Protein AF-W1W0Z4-F1 (afdb_monomer_lite)

InterPro domains:
  IPR004720 Phosphotransferase system, sorbose subfamily IIB component [PF03830] (3-104)
  IPR004720 Phosphotransferase system, sorbose subfamily IIB component [PS51101] (1-115)
  IPR036667 Phosphotransferase system, sorbose subfamily IIB component superfamily [G3DSA:3.40.35.10] (1-109)
  IPR036667 Phosphotransferase system, sorbose subfamily IIB component superfamily [SSF52728] (1-104)

Radius of gyration: 13.73 Å; chains: 1; bounding box: 30×32×47 Å

Foldseek 3Di:
DAEQAAEADLVFQDDCVVVVVCVVSVFQEEEEEDDVCVPVPVSQVVNQVSDHPRHGYYYDYLVVVLVVQPDPVCVPGRYYYYYNDVVSVVVSVVSPDDDPDYYYDDHPVPPPPPD

Secondary structure (DSSP, 8-state):
-EEEEEEEETT-S-HHHHHHHHHHHT-SEEEEE-HHHHH-HHHHHHHHHTPPTT-EEEEE-HHHHHHHHT-GGGTT-EEEEEESSHHHHHHHHHTT-----EEEEE-GGG-----

Sequence (115 aa):
MNITLARIDDRLIHGQVTTVWSKVANAQRIIICNDEVYNDEVRRTLLRQAAPPGMKVNVVNIEKAVAVYHNPQYQDETVFYLFTRPQDALAMVRQGVKIGTLILAAWPGVLVKNS

pLDDT: mean 91.12, std 12.96, range [34.91, 98.44]

Structure (mmCIF, N/CA/C/O backbone):
data_AF-W1W0Z4-F1
#
_entry.id   AF-W1W0Z4-F1
#
loop_
_atom_site.group_PDB
_atom_site.id
_atom_site.type_symbol
_atom_site.label_atom_id
_atom_site.label_alt_id
_atom_site.label_comp_id
_atom_site.label_asym_id
_atom_site.label_entity_id
_atom_site.label_seq_id
_atom_site.pdbx_PDB_ins_code
_atom_site.Cartn_x
_atom_site.Cartn_y
_atom_site.Cartn_z
_atom_site.occupancy
_atom_site.B_iso_or_equiv
_atom_site.auth_seq_id
_atom_site.auth_comp_id
_atom_site.auth_asym_id
_atom_site.auth_atom_id
_atom_site.pdbx_PDB_model_num
ATOM 1 N N . MET A 1 1 ? -6.342 -9.267 6.361 1.00 95.06 1 MET A N 1
ATOM 2 C CA . MET A 1 1 ? -6.087 -7.889 5.935 1.00 95.06 1 MET A CA 1
ATOM 3 C C . MET A 1 1 ? -7.376 -7.328 5.385 1.00 95.06 1 MET A C 1
ATOM 5 O O . MET A 1 1 ? -8.014 -7.998 4.576 1.00 95.06 1 MET A O 1
ATOM 9 N N . ASN A 1 2 ? -7.758 -6.130 5.815 1.00 95.75 2 ASN A N 1
ATOM 10 C CA . ASN A 1 2 ? -8.934 -5.433 5.313 1.00 95.75 2 ASN A CA 1
ATOM 11 C C . ASN A 1 2 ? -8.515 -4.368 4.289 1.00 95.75 2 ASN A C 1
ATOM 13 O O . ASN A 1 2 ? -7.860 -3.387 4.637 1.00 95.75 2 ASN A O 1
ATOM 17 N N . ILE A 1 3 ? -8.869 -4.568 3.019 1.00 96.50 3 ILE A N 1
ATOM 18 C CA . ILE A 1 3 ? -8.547 -3.629 1.938 1.00 96.50 3 ILE A CA 1
ATOM 19 C C . ILE A 1 3 ? -9.648 -2.574 1.899 1.00 96.50 3 ILE A C 1
ATOM 21 O O . ILE A 1 3 ? -10.735 -2.826 1.383 1.00 96.50 3 ILE A O 1
ATOM 25 N N . THR A 1 4 ? -9.371 -1.396 2.447 1.00 95.88 4 THR A N 1
ATOM 26 C CA . THR A 1 4 ? -10.362 -0.315 2.531 1.00 95.88 4 THR A CA 1
ATOM 27 C C . THR A 1 4 ? -10.404 0.535 1.268 1.00 95.88 4 THR A C 1
ATOM 29 O O . THR A 1 4 ? -11.432 1.134 0.959 1.00 95.88 4 THR A O 1
ATOM 32 N N . LEU A 1 5 ? -9.303 0.574 0.512 1.00 95.38 5 LEU A N 1
ATOM 33 C CA . LEU A 1 5 ? -9.228 1.268 -0.766 1.00 95.38 5 LEU A CA 1
ATOM 34 C C . LEU A 1 5 ? -8.181 0.627 -1.680 1.00 95.38 5 LEU A C 1
ATOM 36 O O . LEU A 1 5 ? -7.099 0.254 -1.228 1.00 95.38 5 LEU A O 1
ATOM 40 N N . ALA A 1 6 ? -8.467 0.568 -2.978 1.00 96.94 6 ALA A N 1
ATOM 41 C CA . ALA A 1 6 ? -7.482 0.283 -4.015 1.00 96.94 6 ALA A CA 1
ATOM 42 C C . ALA A 1 6 ? -7.556 1.360 -5.103 1.00 96.94 6 ALA A C 1
ATOM 44 O O . ALA A 1 6 ? -8.646 1.732 -5.548 1.00 96.94 6 ALA A O 1
ATOM 45 N N . ARG A 1 7 ? -6.401 1.873 -5.535 1.00 95.69 7 ARG A N 1
ATOM 46 C CA . ARG A 1 7 ? -6.315 2.962 -6.519 1.00 95.69 7 ARG A CA 1
ATOM 47 C C . ARG A 1 7 ? -5.180 2.735 -7.508 1.00 95.69 7 ARG A C 1
ATOM 49 O O . ARG A 1 7 ? -4.082 2.348 -7.115 1.00 95.69 7 ARG A O 1
ATOM 56 N N . ILE A 1 8 ? -5.443 3.049 -8.772 1.00 95.44 8 ILE A N 1
ATOM 57 C CA . ILE A 1 8 ? -4.439 3.126 -9.834 1.00 95.44 8 ILE A CA 1
ATOM 58 C C . ILE A 1 8 ? -4.055 4.592 -10.063 1.00 95.44 8 ILE A C 1
ATOM 60 O O . ILE A 1 8 ? -4.898 5.412 -10.440 1.00 95.44 8 ILE A O 1
ATOM 64 N N . ASP A 1 9 ? -2.785 4.907 -9.815 1.00 93.75 9 ASP A N 1
ATOM 65 C CA . ASP A 1 9 ? -2.155 6.216 -10.019 1.00 93.75 9 ASP A CA 1
ATOM 66 C C . ASP A 1 9 ? -0.657 5.988 -10.282 1.00 93.75 9 ASP A C 1
ATOM 68 O O . ASP A 1 9 ? 0.076 5.520 -9.409 1.00 93.75 9 ASP A O 1
ATOM 72 N N . ASP A 1 10 ? -0.192 6.285 -11.493 1.00 90.88 10 ASP A N 1
ATOM 73 C CA . ASP A 1 10 ? 1.191 6.035 -11.927 1.00 90.88 10 ASP A CA 1
ATOM 74 C C . ASP A 1 10 ? 2.247 6.844 -11.147 1.00 90.88 10 ASP A C 1
ATOM 76 O O . ASP A 1 10 ? 3.402 6.422 -11.016 1.00 90.88 10 ASP A O 1
ATOM 80 N N . ARG A 1 11 ? 1.835 7.967 -10.553 1.00 92.25 11 ARG A N 1
ATOM 81 C CA . ARG A 1 11 ? 2.661 8.823 -9.689 1.00 92.25 11 ARG A CA 1
ATOM 82 C C . ARG A 1 11 ? 2.724 8.349 -8.238 1.00 92.25 11 ARG A C 1
ATOM 84 O O . ARG A 1 11 ? 3.538 8.864 -7.476 1.00 92.25 11 ARG A O 1
ATOM 91 N N . LEU A 1 12 ? 1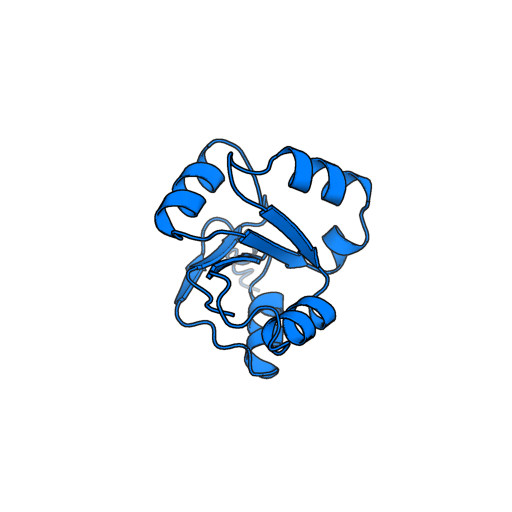.915 7.358 -7.852 1.00 94.56 12 LEU A N 1
ATOM 92 C CA . LEU A 1 12 ? 1.886 6.760 -6.514 1.00 94.56 12 LEU A CA 1
ATOM 93 C C . LEU A 1 12 ? 1.628 7.787 -5.396 1.00 94.56 12 LEU A C 1
ATOM 95 O O . LEU A 1 12 ? 0.502 8.258 -5.234 1.00 94.56 12 LEU A O 1
ATOM 99 N N . ILE A 1 13 ? 2.648 8.108 -4.597 1.00 94.38 13 ILE A N 1
ATOM 100 C CA . ILE A 1 13 ? 2.554 9.087 -3.517 1.00 94.38 13 ILE A CA 1
ATOM 101 C C . ILE A 1 13 ? 3.037 10.432 -4.047 1.00 94.38 13 ILE A C 1
ATOM 103 O O . ILE A 1 13 ? 4.228 10.610 -4.297 1.00 94.38 13 ILE A O 1
ATOM 107 N N . HIS A 1 14 ? 2.112 11.376 -4.227 1.00 90.75 14 HIS A N 1
ATOM 108 C CA . HIS A 1 14 ? 2.426 12.699 -4.761 1.00 90.75 14 HIS A CA 1
ATOM 109 C C . HIS A 1 14 ? 1.494 13.785 -4.216 1.00 90.75 14 HIS A C 1
ATOM 111 O O . HIS A 1 14 ? 0.274 13.616 -4.113 1.00 90.75 14 HIS A O 1
ATOM 117 N N . GLY A 1 15 ? 2.097 14.930 -3.882 1.00 85.56 15 GLY A N 1
ATOM 118 C CA . GLY A 1 15 ? 1.399 16.127 -3.421 1.00 85.56 15 GLY A CA 1
ATOM 119 C C . GLY A 1 15 ? 0.441 15.884 -2.249 1.00 85.56 15 GLY A C 1
ATOM 120 O O . GLY A 1 15 ? 0.631 14.998 -1.421 1.00 85.56 15 GLY A O 1
ATOM 121 N N . GLN A 1 16 ? -0.623 16.687 -2.187 1.00 87.50 16 GLN A N 1
ATOM 122 C CA . GLN A 1 16 ? -1.682 16.549 -1.177 1.00 87.50 16 GLN A CA 1
ATOM 123 C C . GLN A 1 16 ? -2.728 15.488 -1.546 1.00 87.50 16 GLN A C 1
ATOM 125 O O . GLN A 1 16 ? -3.552 15.115 -0.711 1.00 87.50 16 GLN A O 1
ATOM 130 N N . VAL A 1 17 ? -2.700 14.986 -2.786 1.00 86.81 17 VAL A N 1
ATOM 131 C CA . VAL A 1 17 ? -3.685 14.025 -3.298 1.00 86.81 17 VAL A CA 1
ATOM 132 C C . VAL A 1 17 ? -3.650 12.754 -2.460 1.00 86.81 17 VAL A C 1
ATOM 134 O O . VAL A 1 17 ? -4.691 12.322 -1.967 1.00 86.81 17 VAL A O 1
ATOM 137 N N . THR A 1 18 ? -2.465 12.190 -2.220 1.00 84.44 18 THR A N 1
ATOM 138 C CA . THR A 1 18 ? -2.343 10.971 -1.414 1.00 84.44 18 THR A CA 1
ATOM 139 C C . THR A 1 18 ? -2.837 11.189 0.013 1.00 84.44 18 THR A C 1
ATOM 141 O O . THR A 1 18 ? -3.581 10.355 0.508 1.00 84.44 18 THR A O 1
ATOM 144 N N . THR A 1 19 ? -2.538 12.330 0.642 1.00 87.25 19 THR A N 1
ATOM 145 C CA . THR A 1 19 ? -3.029 12.661 1.992 1.00 87.25 19 THR A CA 1
ATOM 146 C C . THR A 1 19 ? -4.557 12.675 2.075 1.00 87.25 19 THR A C 1
ATOM 148 O O . THR A 1 19 ? -5.127 12.187 3.052 1.00 87.25 19 THR A O 1
ATOM 151 N N . VAL A 1 20 ? -5.242 13.207 1.058 1.00 90.06 20 VAL A N 1
ATOM 152 C CA . VAL A 1 20 ? -6.713 13.191 0.997 1.00 90.06 20 VAL A CA 1
ATOM 153 C C . VAL A 1 20 ? -7.227 11.758 0.872 1.00 90.06 20 VAL A C 1
ATOM 155 O O . VAL A 1 20 ? -8.082 11.345 1.655 1.00 90.06 20 VAL A O 1
ATOM 158 N N . TRP A 1 21 ? -6.673 10.974 -0.055 1.00 91.25 21 TRP A N 1
ATOM 159 C CA . TRP A 1 21 ? -7.097 9.586 -0.264 1.00 91.25 21 TRP A CA 1
ATOM 160 C C . TRP A 1 21 ? -6.793 8.679 0.922 1.00 91.25 21 TRP A C 1
ATOM 162 O O . TRP A 1 21 ? -7.581 7.791 1.217 1.00 91.25 21 TRP A O 1
ATOM 172 N N . SER A 1 22 ? -5.717 8.942 1.654 1.00 87.56 22 SER A N 1
ATOM 173 C CA . SER A 1 22 ? -5.396 8.273 2.910 1.00 87.56 22 SER A CA 1
ATOM 174 C C . SER A 1 22 ? -6.469 8.471 3.977 1.00 87.56 22 SER A C 1
ATOM 176 O O . SER A 1 22 ? -6.843 7.513 4.653 1.00 87.56 22 SER A O 1
ATOM 178 N N . LYS A 1 23 ? -7.009 9.692 4.100 1.00 88.75 23 LYS A N 1
ATOM 179 C CA . LYS A 1 23 ? -8.129 9.983 5.008 1.00 88.75 23 LYS A CA 1
ATOM 180 C C . LYS A 1 23 ? -9.411 9.290 4.550 1.00 88.75 23 LYS A C 1
ATOM 182 O O . LYS A 1 23 ? -10.088 8.685 5.371 1.00 88.75 23 LYS A O 1
ATOM 187 N N . VAL A 1 24 ? -9.709 9.333 3.247 1.00 90.88 24 VAL A N 1
ATOM 188 C CA . VAL A 1 24 ? -10.869 8.638 2.654 1.00 90.88 24 VAL A CA 1
ATOM 189 C C . VAL A 1 24 ? -10.777 7.125 2.862 1.00 90.88 24 VAL A C 1
ATOM 191 O O . VAL A 1 24 ? -11.769 6.493 3.205 1.00 90.88 24 VAL A O 1
ATOM 194 N N . ALA A 1 25 ? -9.587 6.547 2.695 1.00 91.25 25 ALA A N 1
ATOM 195 C CA . ALA A 1 25 ? -9.353 5.122 2.885 1.00 91.25 25 ALA A CA 1
ATOM 196 C C . ALA A 1 25 ? -9.500 4.687 4.348 1.00 91.25 25 ALA A C 1
ATOM 198 O O . ALA A 1 25 ? -9.679 3.497 4.593 1.00 91.25 25 ALA A O 1
ATOM 199 N N . ASN A 1 26 ? -9.367 5.605 5.316 1.00 92.12 26 ASN A N 1
ATOM 200 C CA . ASN A 1 26 ? -9.315 5.292 6.748 1.00 92.12 26 ASN A CA 1
ATOM 201 C C . ASN A 1 26 ? -8.378 4.097 7.054 1.00 92.12 26 ASN A C 1
ATOM 203 O O . ASN A 1 26 ? -8.695 3.187 7.825 1.00 92.12 26 ASN A O 1
ATOM 207 N N . ALA A 1 27 ? -7.243 4.061 6.351 1.00 93.50 27 ALA A N 1
ATOM 208 C CA . ALA A 1 27 ? -6.275 2.977 6.408 1.00 93.50 27 ALA A CA 1
ATOM 209 C C . ALA A 1 27 ? -5.138 3.317 7.374 1.00 93.50 27 ALA A C 1
ATOM 211 O O . ALA A 1 27 ? -4.769 4.478 7.540 1.00 93.50 27 ALA A O 1
ATOM 212 N N . GLN A 1 28 ? -4.523 2.295 7.961 1.00 93.44 28 GLN A N 1
ATOM 213 C CA . GLN A 1 28 ? -3.310 2.450 8.772 1.00 93.44 28 GLN A CA 1
ATOM 214 C C . GLN A 1 28 ? -2.034 2.341 7.926 1.00 93.44 28 GLN A C 1
ATOM 216 O O . GLN A 1 28 ? -0.964 2.829 8.312 1.00 93.44 28 GLN A O 1
ATOM 221 N N . ARG A 1 29 ? -2.132 1.684 6.764 1.00 95.88 29 ARG A N 1
ATOM 222 C CA . ARG A 1 29 ? -0.992 1.380 5.900 1.00 95.88 29 ARG A CA 1
ATOM 223 C C . ARG A 1 29 ? -1.313 1.604 4.429 1.00 95.88 29 ARG A C 1
ATOM 225 O O . ARG A 1 29 ? -2.353 1.169 3.943 1.00 95.88 29 ARG A O 1
ATOM 232 N N . ILE A 1 30 ? -0.375 2.217 3.714 1.00 97.44 30 ILE A N 1
ATOM 233 C CA . ILE A 1 30 ? -0.332 2.206 2.252 1.00 97.44 30 ILE A CA 1
ATOM 234 C C . ILE A 1 30 ? 0.601 1.082 1.811 1.00 97.44 30 ILE A C 1
ATOM 236 O O . ILE A 1 30 ? 1.755 1.020 2.249 1.00 97.44 30 ILE A O 1
ATOM 240 N N . ILE A 1 31 ? 0.121 0.215 0.925 1.00 98.00 31 ILE A N 1
ATOM 241 C CA . ILE A 1 31 ? 0.964 -0.770 0.254 1.00 98.00 31 ILE A CA 1
ATOM 242 C C . ILE A 1 31 ? 0.988 -0.452 -1.238 1.00 98.00 31 ILE A C 1
ATOM 244 O O . ILE A 1 31 ? -0.037 -0.458 -1.914 1.00 98.00 31 ILE A O 1
ATOM 248 N N . ILE A 1 32 ? 2.180 -0.161 -1.742 1.00 98.25 32 ILE A N 1
ATOM 249 C CA . ILE A 1 32 ? 2.455 0.039 -3.159 1.00 98.25 32 ILE A CA 1
ATOM 250 C C . ILE A 1 32 ? 2.843 -1.319 -3.736 1.00 98.25 32 ILE A C 1
ATOM 252 O O . ILE A 1 32 ? 3.871 -1.884 -3.352 1.00 98.25 32 ILE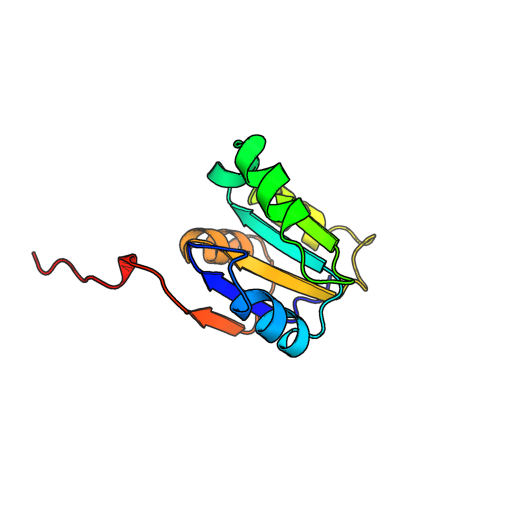 A O 1
ATOM 256 N N . CYS A 1 33 ? 2.007 -1.833 -4.632 1.00 98.19 33 CYS A N 1
ATOM 257 C CA . CYS A 1 33 ? 2.153 -3.141 -5.262 1.00 98.19 33 CYS A CA 1
ATOM 258 C C . CYS A 1 33 ? 2.704 -2.957 -6.673 1.00 98.19 33 CYS A C 1
ATOM 260 O O . CYS A 1 33 ? 1.941 -2.702 -7.604 1.00 98.19 33 CYS A O 1
ATOM 262 N N . ASN A 1 34 ? 4.028 -3.024 -6.821 1.00 97.75 34 ASN A N 1
ATOM 263 C CA . ASN A 1 34 ? 4.677 -2.853 -8.115 1.00 97.75 34 ASN A CA 1
ATOM 264 C C . ASN A 1 34 ? 6.105 -3.419 -8.109 1.00 97.75 34 ASN A C 1
ATOM 266 O O . ASN A 1 34 ? 6.931 -3.022 -7.286 1.00 97.75 34 ASN A O 1
ATOM 270 N N . ASP A 1 35 ? 6.398 -4.310 -9.055 1.00 97.56 35 ASP A N 1
ATOM 271 C CA . ASP A 1 35 ? 7.683 -5.016 -9.131 1.00 97.56 35 ASP A CA 1
ATOM 272 C C . ASP A 1 35 ? 8.843 -4.089 -9.522 1.00 97.56 35 ASP A C 1
ATOM 274 O O . ASP A 1 35 ? 9.928 -4.173 -8.951 1.00 97.56 35 ASP A O 1
ATOM 278 N N . GLU A 1 36 ? 8.612 -3.161 -10.455 1.00 96.38 36 GLU A N 1
ATOM 279 C CA . GLU A 1 36 ? 9.630 -2.214 -10.927 1.00 96.38 36 GLU A CA 1
ATOM 280 C C . GLU A 1 36 ? 10.061 -1.281 -9.786 1.00 96.38 36 GLU A C 1
ATOM 282 O O . GLU A 1 36 ? 11.247 -1.140 -9.495 1.00 96.38 36 GLU A O 1
ATOM 287 N N . VAL A 1 37 ? 9.094 -0.712 -9.062 1.00 96.81 37 VAL A N 1
ATOM 288 C CA . VAL A 1 37 ? 9.354 0.151 -7.903 1.00 96.81 37 VAL A CA 1
ATOM 289 C C . VAL A 1 37 ? 9.948 -0.653 -6.749 1.00 96.81 37 VAL A C 1
ATOM 291 O O . VAL A 1 37 ? 10.778 -0.128 -6.020 1.00 96.81 37 VAL A O 1
ATOM 294 N N . TYR A 1 38 ? 9.575 -1.922 -6.559 1.00 97.62 38 TYR A N 1
ATOM 295 C CA . TYR A 1 38 ? 10.167 -2.774 -5.521 1.00 97.62 38 TYR A CA 1
ATOM 296 C C . TYR A 1 38 ? 11.679 -3.011 -5.712 1.00 97.62 38 TYR A C 1
ATOM 298 O O . TYR A 1 38 ? 12.409 -3.140 -4.722 1.00 97.62 38 TYR A O 1
ATOM 306 N N . ASN A 1 39 ? 12.150 -3.016 -6.957 1.00 97.19 39 ASN A N 1
ATOM 307 C CA . ASN A 1 39 ? 13.561 -3.203 -7.293 1.00 97.19 39 ASN A CA 1
ATOM 308 C C . ASN A 1 39 ? 14.357 -1.885 -7.370 1.00 97.19 39 ASN A C 1
ATOM 310 O O . ASN A 1 39 ? 15.578 -1.919 -7.483 1.00 97.19 39 ASN A O 1
ATOM 314 N N . ASP A 1 40 ? 13.694 -0.730 -7.264 1.00 97.44 40 ASP A N 1
ATOM 315 C CA . ASP A 1 40 ? 14.325 0.593 -7.253 1.00 97.44 40 ASP A CA 1
ATOM 316 C C . ASP A 1 40 ? 14.463 1.118 -5.812 1.00 97.44 40 ASP A C 1
ATOM 318 O O . ASP A 1 40 ? 13.520 1.638 -5.206 1.00 97.44 40 ASP A O 1
ATOM 322 N N . GLU A 1 41 ? 15.653 0.967 -5.228 1.00 96.12 41 GLU A N 1
ATOM 323 C CA . GLU A 1 41 ? 15.920 1.352 -3.835 1.00 96.12 41 GLU A CA 1
ATOM 324 C C . GLU A 1 41 ? 15.731 2.849 -3.568 1.00 96.12 41 GLU A C 1
ATOM 326 O O . GLU A 1 41 ? 15.180 3.235 -2.526 1.00 96.12 41 GLU A O 1
ATOM 331 N N . VAL A 1 42 ? 16.150 3.694 -4.512 1.00 97.44 42 VAL A N 1
ATOM 332 C CA . VAL A 1 42 ? 16.030 5.150 -4.394 1.00 97.44 42 VAL A CA 1
ATOM 333 C C . VAL A 1 42 ? 14.554 5.520 -4.377 1.00 97.44 42 VAL A C 1
ATOM 335 O O . VAL A 1 42 ? 14.085 6.181 -3.445 1.00 97.44 42 VAL A O 1
ATOM 338 N N . ARG A 1 43 ? 13.780 5.020 -5.345 1.00 96.25 43 ARG A N 1
ATOM 339 C CA . ARG A 1 43 ? 12.346 5.306 -5.442 1.00 96.25 43 ARG A CA 1
ATOM 340 C C . ARG A 1 43 ? 11.571 4.775 -4.241 1.00 96.25 43 ARG A C 1
ATOM 342 O O . ARG A 1 43 ? 10.688 5.469 -3.737 1.00 96.25 43 ARG A O 1
ATOM 349 N N . ARG A 1 44 ? 11.915 3.598 -3.709 1.00 96.81 44 ARG A N 1
ATOM 350 C CA . ARG A 1 44 ? 11.312 3.072 -2.465 1.00 96.81 44 ARG A CA 1
ATOM 351 C C . ARG A 1 44 ? 11.566 3.967 -1.275 1.00 96.81 44 ARG A C 1
ATOM 353 O O . ARG A 1 44 ? 10.658 4.176 -0.471 1.00 96.81 44 ARG A O 1
ATOM 360 N N . THR A 1 45 ? 12.794 4.453 -1.147 1.00 96.38 45 THR A N 1
ATOM 361 C CA . THR A 1 45 ? 13.187 5.332 -0.049 1.00 96.38 45 THR A CA 1
ATOM 362 C C . THR A 1 45 ? 12.408 6.639 -0.120 1.00 96.38 45 THR A C 1
ATOM 364 O O . THR A 1 45 ? 11.779 7.020 0.866 1.00 96.38 45 THR A O 1
ATOM 367 N N . LEU A 1 46 ? 12.335 7.249 -1.305 1.00 96.00 46 LEU A N 1
ATOM 368 C CA . LEU A 1 46 ? 11.563 8.471 -1.533 1.00 96.00 46 LEU A CA 1
ATOM 369 C C . LEU A 1 46 ? 10.068 8.280 -1.240 1.00 96.00 46 LEU A C 1
ATOM 371 O O . LEU A 1 46 ? 9.470 9.099 -0.550 1.00 96.00 46 LEU A O 1
ATOM 375 N N . LEU A 1 47 ? 9.462 7.172 -1.680 1.00 96.44 47 LEU A N 1
ATOM 376 C CA . LEU A 1 47 ? 8.047 6.881 -1.407 1.00 96.44 47 LEU A CA 1
ATOM 377 C C . LEU A 1 47 ? 7.762 6.689 0.087 1.00 96.44 47 LEU A C 1
ATOM 379 O O . LEU A 1 47 ? 6.719 7.116 0.575 1.00 96.44 47 LEU A O 1
ATOM 383 N N . ARG A 1 48 ? 8.684 6.069 0.833 1.00 95.50 48 ARG A N 1
ATOM 384 C CA . ARG A 1 48 ? 8.561 5.944 2.293 1.00 95.50 48 ARG A CA 1
ATOM 385 C C . ARG A 1 48 ? 8.702 7.292 2.995 1.00 95.50 48 ARG A C 1
ATOM 387 O O . ARG A 1 48 ? 7.987 7.536 3.958 1.00 95.50 48 ARG A O 1
ATOM 394 N N . GLN A 1 49 ? 9.597 8.156 2.524 1.00 94.56 49 GLN A N 1
ATOM 395 C CA . GLN A 1 49 ? 9.770 9.509 3.063 1.00 94.56 49 GLN A CA 1
ATOM 396 C C . GLN A 1 49 ? 8.577 10.418 2.742 1.00 94.56 49 GLN A C 1
ATOM 398 O O . GLN A 1 49 ? 8.233 11.280 3.542 1.00 94.56 49 GLN A O 1
ATOM 403 N N . ALA A 1 50 ? 7.910 10.189 1.611 1.00 94.12 50 ALA A N 1
ATOM 404 C CA . ALA A 1 50 ? 6.697 10.897 1.217 1.00 94.12 50 ALA A CA 1
ATOM 405 C C . ALA A 1 50 ? 5.427 10.398 1.939 1.00 94.12 50 ALA A C 1
ATOM 407 O O . ALA A 1 50 ? 4.324 10.830 1.604 1.00 94.12 50 ALA A O 1
ATOM 408 N N . ALA A 1 51 ? 5.556 9.480 2.904 1.00 93.38 51 ALA A N 1
ATOM 409 C CA . ALA A 1 51 ? 4.428 8.924 3.637 1.00 93.38 51 ALA A CA 1
ATOM 410 C C . ALA A 1 51 ? 3.553 10.023 4.267 1.00 93.38 51 ALA A C 1
ATOM 412 O O . ALA A 1 51 ? 4.073 10.902 4.961 1.00 93.38 51 ALA A O 1
ATOM 413 N N . PRO A 1 52 ? 2.220 9.957 4.097 1.00 93.12 5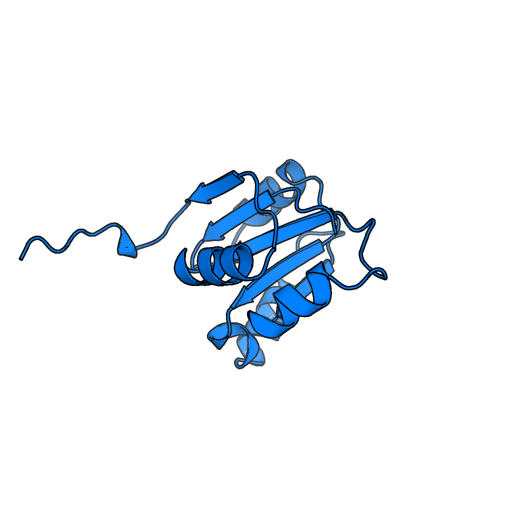2 PRO A N 1
ATOM 414 C CA . PRO A 1 52 ? 1.317 10.829 4.829 1.00 93.12 52 PRO A CA 1
ATOM 415 C C . PRO A 1 52 ? 1.502 10.676 6.350 1.00 93.12 52 PRO A C 1
ATOM 417 O O . PRO A 1 52 ? 1.757 9.561 6.823 1.00 93.12 52 PRO A O 1
ATOM 420 N N . PRO A 1 53 ? 1.342 11.757 7.138 1.00 91.25 53 PRO A N 1
ATOM 421 C CA . PRO A 1 53 ? 1.511 11.701 8.586 1.00 91.25 53 PRO A CA 1
ATOM 422 C C . PRO A 1 53 ? 0.664 10.599 9.233 1.00 91.25 53 PRO A C 1
ATOM 424 O O . PRO A 1 53 ? -0.533 10.490 8.973 1.00 91.25 53 PRO A O 1
ATOM 427 N N . GLY A 1 54 ? 1.292 9.786 10.086 1.00 90.25 54 GLY A N 1
ATOM 428 C CA . GLY A 1 54 ? 0.625 8.705 10.819 1.00 90.25 54 GLY A CA 1
ATOM 429 C C . GLY A 1 54 ? 0.399 7.411 10.028 1.00 90.25 54 GLY A C 1
ATOM 430 O O . GLY A 1 54 ? -0.106 6.450 10.604 1.00 90.25 54 GLY A O 1
ATOM 431 N N . MET A 1 55 ? 0.796 7.339 8.752 1.00 93.44 55 MET A N 1
ATOM 432 C CA . MET A 1 55 ? 0.666 6.120 7.949 1.00 93.44 55 MET A CA 1
ATOM 433 C C . MET A 1 55 ? 1.979 5.362 7.797 1.00 93.44 55 MET A C 1
ATOM 435 O O . MET A 1 55 ? 3.040 5.938 7.561 1.00 93.44 55 MET A O 1
ATOM 439 N N . LYS A 1 56 ? 1.891 4.031 7.827 1.00 95.62 56 LYS A N 1
ATOM 440 C CA . LYS A 1 56 ? 2.989 3.163 7.386 1.00 95.62 56 LYS A CA 1
ATOM 441 C C . LYS A 1 56 ? 2.956 3.042 5.862 1.00 95.62 56 LYS A C 1
ATOM 443 O O . LYS A 1 56 ? 1.887 2.848 5.290 1.00 95.62 56 LYS A O 1
ATOM 448 N N . VAL A 1 57 ? 4.114 3.099 5.206 1.00 97.06 57 VAL A N 1
ATOM 449 C CA . VAL A 1 57 ? 4.227 2.896 3.752 1.00 97.06 57 VAL A CA 1
ATOM 450 C C . VAL A 1 57 ? 5.152 1.726 3.459 1.00 97.06 57 VAL A C 1
ATOM 452 O O . VAL A 1 57 ? 6.296 1.683 3.916 1.00 97.06 57 VAL A O 1
ATOM 455 N N . ASN A 1 58 ? 4.669 0.783 2.656 1.00 97.94 58 ASN A N 1
ATOM 456 C CA . ASN A 1 58 ? 5.451 -0.348 2.181 1.00 97.94 58 ASN A CA 1
ATOM 457 C C . ASN A 1 58 ? 5.391 -0.427 0.661 1.00 97.94 58 ASN A C 1
ATOM 459 O O . ASN A 1 58 ? 4.330 -0.290 0.067 1.00 97.94 58 ASN A O 1
ATOM 463 N N . VAL A 1 59 ? 6.539 -0.704 0.051 1.00 98.19 59 VAL A N 1
ATOM 464 C CA . VAL A 1 59 ? 6.630 -1.088 -1.358 1.00 98.19 59 VAL A CA 1
ATOM 465 C C . VAL A 1 59 ? 6.954 -2.571 -1.404 1.00 98.19 59 VAL A C 1
ATOM 467 O O . VAL A 1 59 ? 7.924 -2.998 -0.760 1.00 98.19 59 VAL A O 1
ATOM 470 N N . VAL A 1 60 ? 6.148 -3.326 -2.142 1.00 98.31 60 VAL A N 1
ATOM 471 C CA . VAL A 1 60 ? 6.253 -4.777 -2.315 1.00 98.31 60 VAL A CA 1
ATOM 472 C C . VAL A 1 60 ? 6.066 -5.144 -3.788 1.00 98.31 60 VAL A C 1
ATOM 474 O O . VAL A 1 60 ? 5.362 -4.449 -4.521 1.00 98.31 60 VAL A O 1
ATOM 477 N N . ASN A 1 61 ? 6.683 -6.248 -4.201 1.00 98.31 61 ASN A N 1
ATOM 478 C CA . ASN A 1 61 ? 6.359 -6.904 -5.464 1.00 98.31 61 ASN A CA 1
ATOM 479 C C . ASN A 1 61 ? 4.985 -7.611 -5.353 1.00 98.31 61 ASN A C 1
ATOM 481 O O . ASN A 1 61 ? 4.438 -7.760 -4.250 1.00 98.31 61 ASN A O 1
ATOM 485 N N . ILE A 1 62 ? 4.405 -8.027 -6.480 1.00 98.31 62 ILE A N 1
ATOM 486 C CA . ILE A 1 62 ? 3.051 -8.607 -6.520 1.00 98.31 62 ILE A CA 1
ATOM 487 C C . ILE A 1 62 ? 2.970 -9.904 -5.713 1.00 98.31 62 ILE A C 1
ATOM 489 O O . ILE A 1 62 ? 2.044 -10.087 -4.923 1.00 98.31 62 ILE A O 1
ATOM 493 N N . GLU A 1 63 ? 3.974 -10.768 -5.841 1.00 98.12 63 GLU A N 1
ATOM 494 C CA . GLU A 1 63 ? 4.057 -12.023 -5.090 1.00 98.12 63 GLU A CA 1
ATOM 495 C C . GLU A 1 63 ? 4.029 -11.780 -3.572 1.00 98.12 63 GLU A C 1
ATOM 497 O O . GLU A 1 63 ? 3.222 -12.367 -2.845 1.00 98.12 63 GLU A O 1
ATOM 502 N N . LYS A 1 64 ? 4.850 -10.846 -3.073 1.00 98.19 64 LYS A N 1
ATOM 503 C CA . LYS A 1 64 ? 4.878 -10.513 -1.647 1.00 98.19 64 LYS A CA 1
ATOM 504 C C . LYS A 1 64 ? 3.579 -9.861 -1.194 1.00 98.19 64 LYS A C 1
ATOM 506 O O . LYS A 1 64 ? 3.164 -10.116 -0.066 1.00 98.19 64 LYS A O 1
ATOM 511 N N . ALA A 1 65 ? 2.932 -9.050 -2.032 1.00 98.25 65 ALA A N 1
ATOM 512 C CA . ALA A 1 65 ? 1.631 -8.466 -1.712 1.00 98.25 65 ALA A CA 1
ATOM 513 C C . ALA A 1 65 ? 0.575 -9.552 -1.452 1.00 98.25 65 ALA A C 1
ATOM 515 O O . ALA A 1 65 ? -0.129 -9.488 -0.443 1.00 98.25 65 ALA A O 1
ATOM 516 N N . VAL A 1 66 ? 0.518 -10.575 -2.313 1.00 98.44 66 VAL A N 1
ATOM 517 C CA . VAL A 1 66 ? -0.380 -11.732 -2.167 1.00 98.44 66 VAL A CA 1
ATOM 518 C C . VAL A 1 66 ? -0.036 -12.546 -0.919 1.00 98.44 66 VAL A C 1
ATOM 520 O O . VAL A 1 66 ? -0.930 -12.894 -0.147 1.00 98.44 66 VAL A O 1
ATOM 523 N N . ALA A 1 67 ? 1.248 -12.815 -0.673 1.00 98.12 67 ALA A N 1
ATOM 524 C CA . ALA A 1 67 ? 1.680 -13.555 0.512 1.00 98.12 67 ALA A CA 1
ATOM 525 C C . ALA A 1 67 ? 1.337 -12.818 1.821 1.00 98.12 67 ALA A C 1
ATOM 527 O O . ALA A 1 67 ? 0.879 -13.426 2.785 1.00 98.12 67 ALA A O 1
ATOM 528 N N . VAL A 1 68 ? 1.532 -11.496 1.857 1.00 97.38 68 VAL A N 1
ATOM 529 C CA . VAL A 1 68 ? 1.201 -10.651 3.015 1.00 97.38 68 VAL A CA 1
ATOM 530 C C . VAL A 1 68 ? -0.310 -10.578 3.234 1.00 97.38 68 VAL A C 1
ATOM 532 O O . VAL A 1 68 ? -0.748 -10.624 4.380 1.00 97.38 68 VAL A O 1
ATOM 535 N N . TYR A 1 69 ? -1.107 -10.509 2.166 1.00 98.00 69 TYR A N 1
ATOM 536 C CA . TYR A 1 69 ? -2.567 -10.493 2.266 1.00 98.00 69 TYR A CA 1
ATOM 537 C C . TYR A 1 69 ? -3.126 -11.742 2.968 1.00 98.00 69 TYR A C 1
ATOM 539 O O . TYR A 1 69 ? -4.014 -11.624 3.814 1.00 98.00 69 TYR A O 1
ATOM 547 N N . HIS A 1 70 ? -2.576 -12.920 2.654 1.00 97.38 70 HIS A N 1
ATOM 548 C CA . HIS A 1 70 ? -2.999 -14.203 3.228 1.00 97.38 70 HIS A CA 1
ATOM 549 C C . HIS A 1 70 ? -2.360 -14.529 4.583 1.00 97.38 70 HIS A C 1
ATOM 551 O O . HIS A 1 70 ? -2.719 -15.530 5.200 1.00 97.38 70 HIS A O 1
ATOM 557 N N . ASN A 1 71 ? -1.417 -13.717 5.065 1.00 97.31 71 ASN A N 1
ATOM 558 C CA . ASN A 1 71 ? -0.771 -13.961 6.346 1.00 97.31 71 ASN A CA 1
ATOM 559 C C . ASN A 1 71 ? -1.701 -13.531 7.507 1.00 97.31 71 ASN A C 1
ATOM 561 O O . ASN A 1 71 ? -2.036 -12.343 7.601 1.00 97.31 71 ASN A O 1
ATOM 565 N N . PRO A 1 72 ? -2.072 -14.448 8.430 1.00 96.25 72 PRO A N 1
ATOM 566 C CA . PRO A 1 72 ? -2.947 -14.146 9.567 1.00 96.25 72 PRO A CA 1
ATOM 567 C C . PRO A 1 72 ? -2.441 -13.015 10.469 1.00 96.25 72 PRO A C 1
ATOM 569 O O . PRO A 1 72 ? -3.242 -12.319 11.086 1.00 96.25 72 PRO A O 1
ATOM 572 N N . GLN A 1 73 ? -1.127 -12.768 10.501 1.00 96.19 73 GLN A N 1
ATOM 573 C CA . GLN A 1 73 ? -0.527 -11.668 11.260 1.00 96.19 73 GLN A CA 1
ATOM 574 C C . GLN A 1 73 ? -1.113 -10.294 10.893 1.00 96.19 73 GLN A C 1
ATOM 576 O O . GLN A 1 73 ? -1.160 -9.403 11.737 1.00 96.19 73 GLN A O 1
ATOM 581 N N . TYR A 1 74 ? -1.561 -10.114 9.649 1.00 95.44 74 TYR A N 1
ATOM 582 C CA . TYR A 1 74 ? -2.109 -8.850 9.153 1.00 95.44 74 TYR A CA 1
ATOM 583 C C . TYR A 1 74 ? -3.632 -8.899 8.997 1.00 95.44 74 TYR A C 1
ATOM 585 O O . TYR A 1 74 ? -4.197 -8.137 8.209 1.00 95.44 74 TYR A O 1
ATOM 593 N N . GLN A 1 75 ? -4.320 -9.824 9.677 1.00 93.81 75 GLN A N 1
ATOM 594 C CA . GLN A 1 75 ? -5.759 -10.019 9.491 1.00 93.81 75 GLN A CA 1
ATOM 595 C C . GLN A 1 75 ? -6.575 -8.748 9.784 1.00 93.81 75 GLN A C 1
ATOM 597 O O . GLN A 1 75 ? -7.422 -8.397 8.960 1.00 93.81 75 GLN A O 1
ATOM 602 N N . ASP A 1 76 ? -6.201 -8.017 10.838 1.00 94.62 76 ASP A N 1
ATOM 603 C CA . ASP A 1 76 ? -6.906 -6.836 11.357 1.00 94.62 76 ASP A CA 1
ATOM 604 C C . ASP A 1 76 ? -6.372 -5.496 10.816 1.00 94.62 76 ASP A C 1
ATOM 606 O O . ASP A 1 76 ? -6.904 -4.434 11.139 1.00 94.62 76 ASP A O 1
ATOM 610 N N . GLU A 1 77 ? -5.324 -5.507 9.983 1.00 95.81 77 GLU A N 1
ATOM 611 C CA . GLU A 1 77 ? -4.786 -4.267 9.413 1.00 95.81 77 GLU A CA 1
ATOM 612 C C . GLU A 1 77 ? -5.696 -3.716 8.305 1.00 95.81 77 GLU A C 1
ATOM 614 O O . GLU A 1 77 ? -6.082 -4.445 7.383 1.00 95.81 77 GLU A O 1
ATOM 619 N N . THR A 1 78 ? -5.975 -2.407 8.352 1.00 95.94 78 THR A N 1
ATOM 620 C CA . THR A 1 78 ? -6.641 -1.677 7.265 1.00 95.94 78 THR A CA 1
ATOM 621 C C . THR A 1 78 ? -5.621 -1.121 6.275 1.00 95.94 78 THR A C 1
ATOM 623 O O . THR A 1 78 ? -4.682 -0.404 6.644 1.00 95.94 78 THR A O 1
ATOM 626 N N . VAL A 1 79 ? -5.806 -1.451 4.998 1.00 96.81 79 VAL A N 1
ATOM 627 C CA . VAL A 1 79 ? -4.823 -1.204 3.941 1.00 96.81 79 VAL A CA 1
ATOM 628 C C . VAL A 1 79 ? -5.419 -0.429 2.776 1.00 96.81 79 VAL A C 1
ATOM 630 O O . VAL A 1 79 ? -6.478 -0.766 2.247 1.00 96.81 79 VAL A O 1
ATOM 633 N N . PHE A 1 80 ? -4.658 0.574 2.342 1.00 96.81 80 PHE A N 1
ATOM 634 C CA . PHE A 1 80 ? -4.827 1.281 1.085 1.00 96.81 80 PHE A CA 1
ATOM 635 C C . PHE A 1 80 ? -3.806 0.754 0.062 1.00 96.81 80 PHE A C 1
ATOM 637 O O . PHE A 1 80 ? -2.604 0.993 0.194 1.00 96.81 80 PHE A O 1
ATOM 644 N N . TYR A 1 81 ? -4.276 0.050 -0.969 1.00 97.75 81 TYR A N 1
ATOM 645 C CA . TYR A 1 81 ? -3.434 -0.378 -2.083 1.00 97.75 81 TYR A CA 1
ATOM 646 C C . TYR A 1 81 ? -3.264 0.705 -3.152 1.00 97.75 81 TYR A C 1
ATOM 648 O O . TYR A 1 81 ? -4.240 1.286 -3.637 1.00 97.75 81 TYR A O 1
ATOM 656 N N . LEU A 1 82 ? -2.015 0.906 -3.572 1.00 97.00 82 LEU A N 1
ATOM 657 C CA . LEU A 1 82 ? -1.642 1.714 -4.728 1.00 97.00 82 LEU A CA 1
ATOM 658 C C . LEU A 1 82 ? -1.015 0.840 -5.813 1.00 97.00 82 LEU A C 1
ATOM 660 O O . LEU A 1 82 ? -0.082 0.077 -5.559 1.00 97.00 82 LEU A O 1
ATOM 664 N N . PHE A 1 83 ? -1.503 1.026 -7.032 1.00 96.94 83 PHE A N 1
ATOM 665 C CA . PHE A 1 83 ? -1.030 0.374 -8.246 1.00 96.94 83 PHE A CA 1
ATOM 666 C C . PHE A 1 83 ? -0.666 1.430 -9.288 1.00 96.94 83 PHE A C 1
ATOM 668 O O . PHE A 1 83 ? -1.242 2.515 -9.307 1.00 96.94 83 PHE A O 1
ATOM 675 N N . THR A 1 84 ? 0.239 1.102 -10.205 1.00 95.00 84 THR A N 1
ATOM 676 C CA . THR A 1 84 ? 0.528 1.952 -11.375 1.00 95.00 84 THR A CA 1
ATOM 677 C C . THR A 1 84 ? -0.264 1.523 -12.610 1.00 95.00 84 THR A C 1
ATOM 679 O O . THR A 1 84 ? -0.428 2.306 -13.544 1.00 95.00 84 THR A O 1
ATOM 682 N N . ARG A 1 85 ? -0.758 0.276 -12.633 1.00 93.00 85 ARG A N 1
ATOM 683 C CA . ARG A 1 85 ? -1.444 -0.338 -13.776 1.00 93.0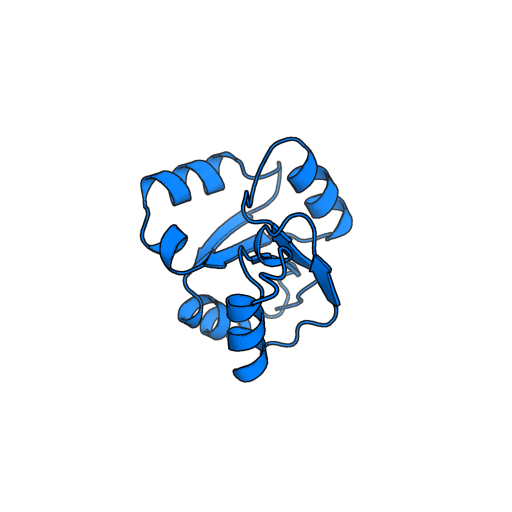0 85 ARG A CA 1
ATOM 684 C C . ARG A 1 85 ? -2.498 -1.357 -13.307 1.00 93.00 85 ARG A C 1
ATOM 686 O O . ARG A 1 85 ? -2.309 -1.985 -12.265 1.00 93.00 85 ARG A O 1
ATOM 693 N N . PRO A 1 86 ? -3.580 -1.588 -14.069 1.00 94.00 86 PRO A N 1
ATOM 694 C CA . PRO A 1 86 ? -4.621 -2.552 -13.705 1.00 94.00 86 PRO A CA 1
ATOM 695 C C . PRO A 1 86 ? -4.187 -4.016 -13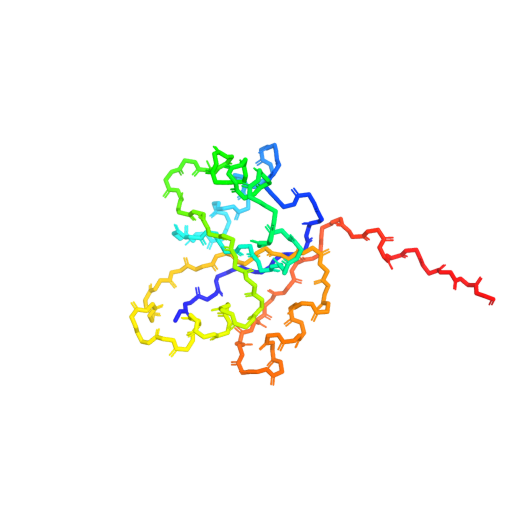.770 1.00 94.00 86 PRO A C 1
ATOM 697 O O . PRO A 1 86 ? -4.778 -4.844 -13.082 1.00 94.00 86 PRO A O 1
ATOM 700 N N . GLN A 1 87 ? -3.167 -4.354 -14.563 1.00 95.12 87 GLN A N 1
ATOM 701 C CA . GLN A 1 87 ? -2.660 -5.724 -14.678 1.00 95.12 87 GLN A CA 1
ATOM 702 C C . GLN A 1 87 ? -2.154 -6.249 -13.329 1.00 95.12 87 GLN A C 1
ATOM 704 O O . GLN A 1 87 ? -2.413 -7.400 -12.989 1.00 95.12 87 GLN A O 1
ATOM 709 N N . ASP A 1 88 ? -1.509 -5.385 -12.545 1.00 96.75 88 ASP A N 1
ATOM 710 C CA . ASP A 1 88 ? -0.977 -5.710 -11.223 1.00 96.75 88 ASP A CA 1
ATOM 711 C C . ASP A 1 88 ? -2.128 -6.040 -10.245 1.00 96.75 88 ASP A C 1
ATOM 713 O O . ASP A 1 88 ? -2.114 -7.072 -9.571 1.00 96.75 88 ASP A O 1
ATOM 717 N N . ALA A 1 89 ? -3.190 -5.224 -10.240 1.00 96.50 89 ALA A N 1
ATOM 718 C CA . ALA A 1 89 ? -4.392 -5.482 -9.444 1.00 96.50 89 ALA A CA 1
ATOM 719 C C . ALA A 1 89 ? -5.118 -6.767 -9.891 1.00 96.50 89 ALA A C 1
ATOM 721 O O . ALA A 1 89 ? -5.518 -7.582 -9.058 1.00 96.50 89 ALA A O 1
ATOM 722 N N . LEU A 1 90 ? -5.245 -6.989 -11.205 1.00 96.75 90 LEU A N 1
ATOM 723 C CA . LEU A 1 90 ? -5.848 -8.199 -11.769 1.00 96.75 90 LEU A CA 1
ATOM 724 C C . LEU A 1 90 ? -5.067 -9.462 -11.378 1.00 96.75 90 LEU A C 1
ATOM 726 O O . LEU A 1 90 ? -5.675 -10.482 -11.048 1.00 96.75 90 LEU A O 1
ATOM 730 N N . ALA A 1 91 ? -3.734 -9.404 -11.395 1.00 97.69 91 ALA A N 1
ATOM 731 C CA . ALA A 1 91 ? -2.878 -10.515 -10.995 1.00 97.69 91 ALA A CA 1
ATOM 732 C C . ALA A 1 91 ? -3.081 -10.898 -9.521 1.00 97.69 91 ALA A C 1
ATOM 734 O O . ALA A 1 91 ? -3.102 -12.086 -9.200 1.00 97.69 91 ALA A O 1
ATOM 735 N N . MET A 1 92 ? -3.286 -9.918 -8.635 1.00 98.25 92 MET A N 1
ATOM 736 C CA . MET A 1 92 ? -3.608 -10.174 -7.227 1.00 98.25 92 MET A CA 1
ATOM 737 C C . MET A 1 92 ? -5.003 -10.788 -7.057 1.00 98.25 92 MET A C 1
ATOM 739 O O . MET A 1 92 ? -5.156 -11.765 -6.324 1.00 98.25 92 MET A O 1
ATOM 743 N N . VAL A 1 93 ? -6.013 -10.274 -7.768 1.00 97.94 93 VAL A N 1
ATOM 744 C CA . VAL A 1 93 ? -7.385 -10.816 -7.718 1.00 97.94 93 VAL A CA 1
ATOM 745 C C . VAL A 1 93 ? -7.429 -12.275 -8.174 1.00 97.94 93 VAL A C 1
ATOM 747 O O . VAL A 1 93 ? -8.055 -13.108 -7.520 1.00 97.94 93 VAL A O 1
ATOM 750 N N . ARG A 1 94 ? -6.705 -12.620 -9.246 1.00 97.88 94 ARG A N 1
ATOM 751 C CA . ARG A 1 94 ? -6.580 -14.007 -9.735 1.00 97.88 94 ARG A CA 1
ATOM 752 C C . ARG A 1 94 ? -5.959 -14.964 -8.715 1.00 97.88 94 ARG A C 1
ATOM 754 O O . ARG A 1 94 ? -6.184 -16.163 -8.808 1.00 97.88 94 ARG A O 1
ATOM 761 N N . GLN A 1 95 ? -5.209 -14.440 -7.750 1.00 98.00 95 GLN A N 1
ATOM 762 C CA . GLN A 1 95 ? -4.578 -15.204 -6.673 1.00 98.00 95 GLN A CA 1
ATOM 763 C C . GLN A 1 95 ? -5.375 -15.153 -5.360 1.00 98.00 95 GLN A C 1
ATOM 765 O O . GLN A 1 95 ? -4.845 -15.482 -4.304 1.00 98.00 95 GLN A O 1
ATOM 770 N N . GLY A 1 96 ? -6.646 -14.740 -5.404 1.00 97.19 96 GLY A N 1
ATOM 771 C CA . GLY A 1 96 ? -7.551 -14.788 -4.253 1.00 97.19 96 GLY A CA 1
ATOM 772 C C . GLY A 1 96 ? -7.600 -13.515 -3.407 1.00 97.19 96 GLY A C 1
ATOM 773 O O . GLY A 1 96 ? -8.313 -13.487 -2.402 1.00 97.19 96 GLY A O 1
ATOM 774 N N . VAL A 1 97 ? -6.916 -12.437 -3.808 1.00 98.00 97 VAL A N 1
ATOM 775 C CA . VAL A 1 97 ? -7.028 -11.148 -3.112 1.00 98.00 97 VAL A CA 1
ATOM 776 C C . VAL A 1 97 ? -8.372 -10.490 -3.430 1.00 98.00 97 VAL A C 1
ATOM 778 O O . VAL A 1 97 ? -8.667 -10.163 -4.579 1.00 98.00 97 VAL A O 1
ATOM 781 N N . LYS A 1 98 ? -9.197 -10.246 -2.407 1.00 96.94 98 LYS A N 1
ATOM 782 C CA . LYS A 1 98 ? -10.527 -9.640 -2.581 1.00 96.94 98 LYS A CA 1
ATOM 783 C C . LYS A 1 98 ? -10.448 -8.112 -2.641 1.00 96.94 98 LYS A C 1
ATOM 785 O O . LYS A 1 98 ? -10.426 -7.458 -1.603 1.00 96.94 98 LYS A O 1
ATOM 790 N N . ILE A 1 99 ? -10.454 -7.543 -3.846 1.00 95.69 99 ILE A N 1
ATOM 791 C CA . ILE A 1 99 ? -10.525 -6.088 -4.072 1.00 95.69 99 ILE A CA 1
ATOM 792 C C . ILE A 1 99 ? -11.964 -5.714 -4.451 1.00 95.69 99 ILE A C 1
ATOM 794 O O . ILE A 1 99 ? -12.407 -6.033 -5.549 1.00 95.69 99 ILE A O 1
ATOM 798 N N . GLY A 1 100 ? -12.696 -5.060 -3.543 1.00 87.88 100 GLY A N 1
ATOM 799 C CA . GLY A 1 100 ? -14.110 -4.711 -3.760 1.00 87.88 100 GLY A CA 1
ATOM 800 C C . GLY A 1 100 ? -14.325 -3.559 -4.746 1.00 87.88 100 GLY A C 1
ATOM 801 O O . GLY A 1 100 ? -15.163 -3.658 -5.636 1.00 87.88 100 GLY A O 1
ATOM 802 N N . THR A 1 101 ? -13.531 -2.493 -4.621 1.00 86.94 101 THR A N 1
ATOM 803 C CA . THR A 1 101 ? -13.603 -1.304 -5.484 1.00 86.94 101 THR A CA 1
ATOM 804 C C . THR A 1 101 ? -12.200 -0.892 -5.906 1.00 86.94 101 THR A C 1
ATOM 806 O O . THR A 1 101 ? -11.299 -0.815 -5.070 1.00 86.94 101 THR A O 1
ATOM 809 N N . LEU A 1 102 ? -12.027 -0.591 -7.196 1.00 93.81 102 LEU A N 1
ATOM 810 C CA . LEU A 1 102 ? -10.771 -0.127 -7.780 1.00 93.81 102 LEU A CA 1
ATOM 811 C C . LEU A 1 102 ? -10.969 1.250 -8.421 1.00 93.81 102 LEU A C 1
ATOM 813 O O . LEU A 1 102 ? -11.705 1.385 -9.396 1.00 93.81 102 LEU A O 1
ATOM 817 N N . ILE A 1 103 ? -10.316 2.273 -7.871 1.00 92.81 103 ILE A N 1
ATOM 818 C CA . ILE A 1 103 ? -10.422 3.654 -8.358 1.00 92.81 103 ILE A CA 1
ATOM 819 C C . ILE A 1 103 ? -9.359 3.921 -9.421 1.00 92.81 103 ILE A C 1
ATOM 821 O O . ILE A 1 103 ? -8.169 3.712 -9.188 1.00 92.81 103 ILE A O 1
ATOM 825 N N . LEU A 1 104 ? -9.784 4.453 -10.565 1.00 90.69 104 LEU A N 1
ATOM 826 C CA . LEU A 1 104 ? -8.902 4.939 -11.622 1.00 90.69 104 LEU A CA 1
ATOM 827 C C . LEU A 1 104 ? -8.720 6.449 -11.472 1.00 90.69 104 LEU A C 1
ATOM 829 O O . LEU A 1 104 ? -9.705 7.175 -11.363 1.00 90.69 104 LEU A O 1
ATOM 833 N N . ALA A 1 105 ? -7.476 6.923 -11.454 1.00 82.62 105 ALA A N 1
ATOM 834 C CA . ALA A 1 105 ? -7.191 8.350 -11.344 1.00 82.62 105 ALA A CA 1
ATOM 835 C C . ALA A 1 105 ? -6.545 8.920 -12.601 1.00 82.62 105 ALA A C 1
ATOM 837 O O . ALA A 1 105 ? -7.191 9.612 -13.379 1.00 82.62 105 ALA A O 1
ATOM 838 N N . ALA A 1 106 ? -5.264 8.627 -12.791 1.00 68.38 106 ALA A N 1
ATOM 839 C CA . ALA A 1 106 ? -4.509 9.003 -13.968 1.00 68.38 106 ALA A CA 1
ATOM 840 C C . ALA A 1 106 ? -3.716 7.770 -14.386 1.00 68.38 106 ALA A C 1
ATOM 842 O O . ALA A 1 106 ? -2.803 7.337 -13.685 1.00 68.38 106 ALA A O 1
ATOM 843 N N . TRP A 1 107 ? -4.133 7.166 -15.494 1.00 63.53 107 TRP A N 1
ATOM 844 C CA . TRP A 1 107 ? -3.403 6.087 -16.136 1.00 63.53 107 TRP A CA 1
ATOM 845 C C . TRP A 1 107 ? -3.326 6.402 -17.634 1.00 63.53 107 TRP A C 1
ATOM 847 O O . TRP A 1 107 ? -4.363 6.405 -18.302 1.00 63.53 107 TRP A O 1
ATOM 857 N N . PRO A 1 108 ? -2.131 6.690 -18.187 1.00 61.66 108 PRO A N 1
ATOM 858 C 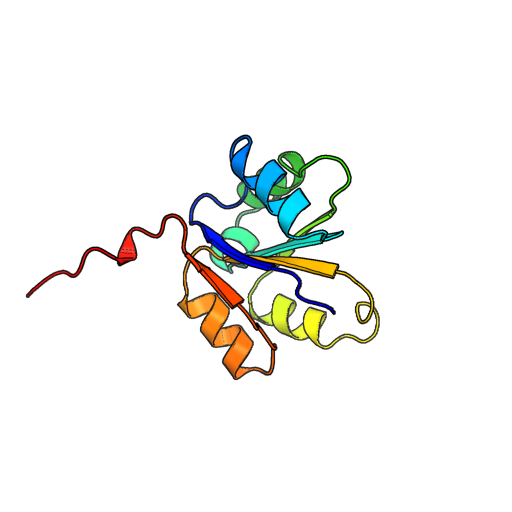CA . PRO A 1 108 ? -1.987 7.118 -19.582 1.00 61.66 108 PRO A CA 1
ATOM 859 C C . PRO A 1 108 ? -2.369 6.034 -20.607 1.00 61.66 108 PRO A C 1
ATOM 861 O O . PRO A 1 108 ? -2.526 6.332 -21.788 1.00 61.66 108 PRO A O 1
ATOM 864 N N . GLY A 1 109 ? -2.587 4.787 -20.170 1.00 59.03 109 GLY A N 1
ATOM 865 C CA . GLY A 1 109 ? -3.028 3.666 -21.009 1.00 59.03 109 GLY A CA 1
ATOM 866 C C . GLY A 1 109 ? -4.463 3.757 -21.551 1.00 59.03 109 GLY A C 1
ATOM 867 O O . GLY A 1 109 ? -4.878 2.856 -22.271 1.00 59.03 109 GLY A O 1
ATOM 868 N N . VAL A 1 110 ? -5.218 4.821 -21.241 1.00 51.66 110 VAL A N 1
ATOM 869 C CA . VAL A 1 110 ? -6.562 5.078 -21.806 1.00 51.66 110 VAL A CA 1
ATOM 870 C C . VAL A 1 110 ? -6.499 5.763 -23.186 1.00 51.66 110 VAL A C 1
ATOM 872 O O . VAL A 1 110 ? -7.527 6.003 -23.815 1.00 51.66 110 VAL A O 1
ATOM 875 N N . LEU A 1 111 ? -5.305 6.023 -23.732 1.00 45.88 111 LEU A N 1
ATOM 876 C CA . LEU A 1 111 ? -5.173 6.339 -25.155 1.00 45.88 111 LEU A CA 1
ATOM 877 C C . LEU A 1 111 ? -5.343 5.053 -25.971 1.00 45.88 111 LEU A C 1
ATOM 879 O O . LEU A 1 111 ? -4.383 4.330 -26.236 1.00 45.88 111 LEU A O 1
ATOM 883 N N . VAL A 1 112 ? -6.586 4.773 -26.364 1.00 44.22 112 VAL A N 1
ATOM 884 C CA . VAL A 1 112 ? -6.898 3.801 -27.413 1.00 44.22 112 VAL A CA 1
ATOM 885 C C . VAL A 1 112 ? -6.103 4.210 -28.654 1.00 44.22 112 VAL A C 1
ATOM 887 O O . VAL A 1 112 ? -6.429 5.194 -29.317 1.00 44.22 112 VAL A O 1
ATOM 890 N N . LYS A 1 113 ? -5.031 3.477 -28.972 1.00 41.41 113 LYS A N 1
ATOM 891 C CA . LYS A 1 113 ? -4.484 3.496 -30.328 1.00 41.41 113 LYS A CA 1
ATOM 892 C C . LYS A 1 113 ? -5.502 2.771 -31.199 1.00 41.41 113 LYS A C 1
ATOM 894 O O . LYS A 1 113 ? -5.500 1.545 -31.246 1.00 41.41 113 LYS A O 1
ATOM 899 N N . ASN A 1 114 ? -6.385 3.534 -31.835 1.00 34.91 114 ASN A N 1
ATOM 900 C CA . ASN A 1 114 ? -7.097 3.054 -33.010 1.00 34.91 114 ASN A CA 1
ATOM 901 C C . ASN A 1 114 ? -6.025 2.779 -34.070 1.00 34.91 114 ASN A C 1
ATOM 903 O O . ASN A 1 114 ? -5.400 3.714 -34.572 1.00 34.91 114 ASN A O 1
ATOM 907 N N . SER A 1 115 ? -5.740 1.499 -34.295 1.00 47.06 115 SER A N 1
ATOM 908 C CA . SER A 1 115 ? -5.089 1.010 -35.512 1.00 47.06 115 SER A CA 1
ATOM 909 C C . SER A 1 115 ? -6.047 1.118 -36.685 1.00 47.06 115 SER A C 1
ATOM 911 O O . SER A 1 115 ? -7.221 0.737 -36.467 1.00 47.06 115 SER A O 1
#

Organism: NCBI:txid1403943